Protein AF-A0A2I0HFM9-F1 (afdb_monomer_lite)

Organism: Punica granatum (NCBI:txid22663)

pLDDT: mean 86.24, std 13.14, range [41.72, 97.12]

Secondary structure (DSSP, 8-state):
--------HHHHHHHHHHHHHHTTGGGG--HHHHHHH-

Sequence (38 aa):
MVEAEGVTLEELRKRMAEFARERDWDQFHSPRNLLLAL

Foldseek 3Di:
DPDPPPQDPVNVVVVVVVVCVVVVNVVQPDVVSVVVVD

Structure (mmCIF, N/CA/C/O backbone):
data_AF-A0A2I0HFM9-F1
#
_entry.id   AF-A0A2I0HFM9-F1
#
loop_
_atom_site.group_PDB
_atom_site.id
_atom_site.type_symbol
_atom_site.label_atom_id
_atom_site.label_alt_id
_atom_site.label_comp_id
_atom_site.label_asym_id
_atom_site.label_entity_id
_atom_site.label_seq_id
_atom_site.pdbx_PDB_ins_code
_atom_site.Cartn_x
_atom_site.Cartn_y
_atom_site.Cartn_z
_atom_site.occupancy
_atom_site.B_iso_or_equiv
_atom_site.auth_seq_id
_atom_site.auth_comp_id
_atom_site.auth_asym_id
_atom_site.auth_atom_id
_atom_site.pdbx_PDB_model_num
ATOM 1 N N . MET A 1 1 ? -10.739 -16.822 26.617 1.00 41.72 1 MET A N 1
ATOM 2 C CA . MET A 1 1 ? -11.160 -16.703 25.208 1.00 41.72 1 MET A CA 1
ATOM 3 C C . MET A 1 1 ? -10.826 -15.284 24.811 1.00 41.72 1 MET A C 1
ATOM 5 O O . MET A 1 1 ? -11.396 -14.381 25.401 1.00 41.72 1 MET A O 1
ATOM 9 N N . VAL A 1 2 ? -9.800 -15.083 23.985 1.00 54.59 2 VAL A N 1
ATOM 10 C CA . VAL A 1 2 ? -9.460 -13.735 23.512 1.00 54.59 2 VAL A CA 1
ATOM 11 C C . VAL A 1 2 ? -10.507 -13.413 22.457 1.00 54.59 2 VAL A C 1
ATO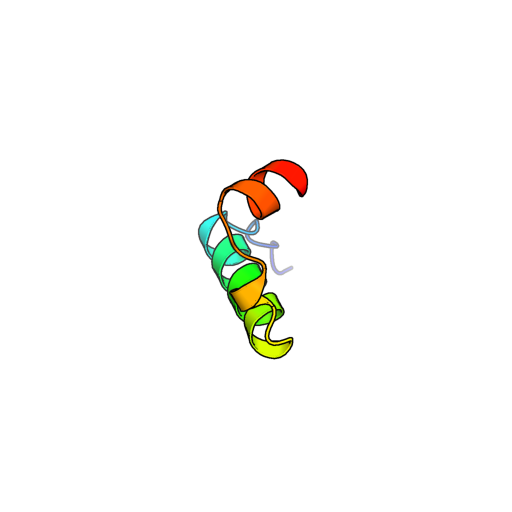M 13 O O . VAL A 1 2 ? -10.532 -14.065 21.415 1.00 54.59 2 VAL A O 1
ATOM 16 N N . GLU A 1 3 ? -11.443 -12.522 22.774 1.00 57.44 3 GLU A N 1
ATOM 17 C CA . GLU A 1 3 ? -12.331 -11.967 21.759 1.00 57.44 3 GLU A CA 1
ATOM 18 C C . GLU A 1 3 ? -11.434 -11.325 20.703 1.00 57.44 3 GLU A C 1
ATOM 20 O O . GLU A 1 3 ? -10.553 -10.529 21.032 1.00 57.44 3 GLU A O 1
ATOM 25 N N . ALA A 1 4 ? -11.575 -11.744 19.447 1.00 61.75 4 ALA A N 1
ATOM 26 C CA . ALA A 1 4 ? -10.883 -11.083 18.358 1.00 61.75 4 ALA A CA 1
ATOM 27 C C . ALA A 1 4 ? -11.482 -9.679 18.249 1.00 61.75 4 ALA A C 1
ATOM 29 O O . ALA A 1 4 ? -12.532 -9.505 17.631 1.00 61.75 4 ALA A O 1
ATOM 30 N N . GLU A 1 5 ? -10.851 -8.698 18.900 1.00 66.50 5 GLU A N 1
ATOM 31 C CA . GLU A 1 5 ? -11.099 -7.286 18.632 1.00 66.50 5 GLU A CA 1
ATOM 32 C C . GLU A 1 5 ? -11.061 -7.118 17.111 1.00 66.50 5 GLU A C 1
ATOM 34 O O . GLU A 1 5 ? -10.067 -7.453 16.457 1.00 66.50 5 GLU A O 1
ATOM 39 N N . GLY A 1 6 ? -12.197 -6.725 16.530 1.00 69.31 6 GLY A N 1
ATOM 40 C CA . GLY A 1 6 ? -12.340 -6.631 15.084 1.00 69.31 6 GLY A CA 1
ATOM 41 C C . GLY A 1 6 ? -11.216 -5.785 14.494 1.00 69.31 6 GLY A C 1
ATOM 42 O O . GLY A 1 6 ? -10.842 -4.753 15.052 1.00 69.31 6 GLY A O 1
ATOM 43 N N . VAL A 1 7 ? -10.663 -6.221 13.361 1.00 83.25 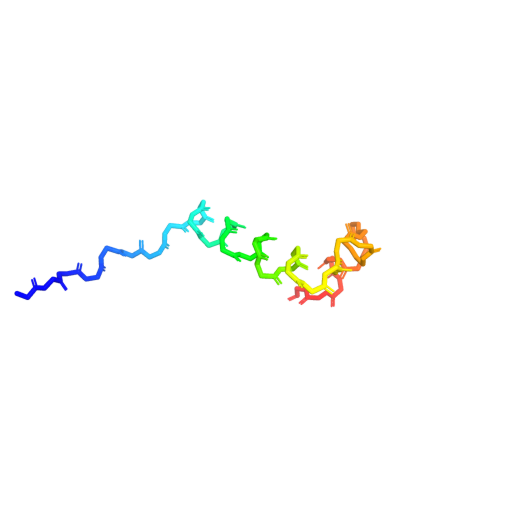7 VAL A N 1
ATOM 44 C CA . VAL A 1 7 ? -9.628 -5.457 12.660 1.00 83.25 7 VAL A CA 1
ATOM 45 C C . VAL A 1 7 ? -10.201 -4.082 12.314 1.00 83.25 7 VAL A C 1
ATOM 47 O O . VAL A 1 7 ? -11.157 -3.973 11.547 1.00 83.25 7 VAL A O 1
ATOM 50 N N . THR A 1 8 ? -9.629 -3.027 12.895 1.00 92.81 8 THR A N 1
ATOM 51 C CA . THR A 1 8 ? -10.021 -1.654 12.568 1.00 92.81 8 THR A CA 1
ATOM 52 C C . THR A 1 8 ? -9.511 -1.288 11.175 1.00 92.81 8 THR A C 1
ATOM 54 O O . THR A 1 8 ? -8.516 -1.838 10.698 1.00 92.81 8 THR A O 1
ATOM 57 N N . LEU A 1 9 ? -10.157 -0.325 10.513 1.00 92.12 9 LEU A N 1
ATOM 58 C CA . LEU A 1 9 ? -9.688 0.156 9.208 1.00 92.12 9 LEU A CA 1
ATOM 59 C C . LEU A 1 9 ? -8.264 0.721 9.275 1.00 92.12 9 LEU A C 1
ATOM 61 O O . LEU A 1 9 ? -7.488 0.536 8.343 1.00 92.12 9 LEU A O 1
ATOM 65 N N . GLU A 1 10 ? -7.905 1.370 10.384 1.00 93.06 10 GLU A N 1
ATOM 66 C CA . GLU A 1 10 ? -6.553 1.897 10.578 1.00 93.06 10 GLU A CA 1
ATOM 67 C C . GLU A 1 10 ? -5.523 0.773 10.731 1.00 93.06 10 GLU A C 1
ATOM 69 O O . GLU A 1 10 ? -4.436 0.846 10.160 1.00 93.06 10 GLU A O 1
ATOM 74 N N . GLU A 1 11 ? -5.874 -0.294 11.446 1.00 92.62 11 GLU A N 1
ATOM 75 C CA . GLU A 1 11 ? -5.018 -1.471 11.584 1.00 92.62 11 GLU A CA 1
ATOM 76 C C . GLU A 1 11 ? -4.834 -2.191 10.242 1.00 92.62 11 GLU A C 1
ATOM 78 O O . GLU A 1 11 ? -3.715 -2.535 9.859 1.00 92.62 11 GLU A O 1
ATOM 8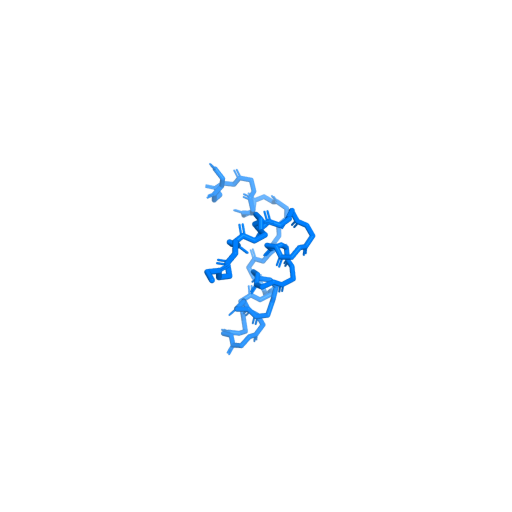3 N N . LEU A 1 12 ? -5.917 -2.354 9.477 1.00 91.88 12 LEU A N 1
ATOM 84 C CA . LEU A 1 12 ? -5.859 -2.923 8.132 1.00 91.88 12 LEU A CA 1
ATOM 85 C C . LEU A 1 12 ? -4.969 -2.080 7.209 1.00 91.88 12 LEU A C 1
ATOM 87 O O . LEU A 1 12 ? -4.098 -2.623 6.529 1.00 91.88 12 LEU A O 1
ATOM 91 N N . ARG A 1 13 ? -5.135 -0.752 7.228 1.00 91.75 13 ARG A N 1
ATOM 92 C CA . ARG A 1 13 ? -4.333 0.189 6.435 1.00 91.75 13 ARG A CA 1
ATOM 93 C C . ARG A 1 13 ? -2.841 0.063 6.745 1.00 91.75 13 ARG A C 1
ATOM 95 O O . ARG A 1 13 ? -2.034 0.035 5.817 1.00 91.75 13 ARG A O 1
ATOM 102 N N . LYS A 1 14 ? -2.468 -0.026 8.027 1.00 94.38 14 LYS A N 1
ATOM 103 C CA . LYS A 1 14 ? -1.068 -0.204 8.450 1.00 94.38 14 LYS A CA 1
ATOM 104 C C . LYS A 1 14 ? -0.483 -1.513 7.928 1.00 94.38 14 LYS A C 1
ATOM 106 O O . LYS A 1 14 ? 0.556 -1.481 7.274 1.00 94.38 14 LYS A O 1
ATOM 111 N N . ARG A 1 15 ? -1.187 -2.632 8.126 1.00 93.69 15 ARG A N 1
ATOM 112 C CA . ARG A 1 15 ? -0.743 -3.958 7.662 1.00 93.69 15 ARG A CA 1
ATOM 113 C C . ARG A 1 15 ? -0.575 -4.019 6.144 1.00 93.69 15 ARG A C 1
ATOM 115 O O . ARG A 1 15 ? 0.405 -4.572 5.658 1.00 93.69 15 ARG A O 1
ATOM 122 N N . MET A 1 16 ? -1.500 -3.423 5.388 1.00 91.69 16 MET A N 1
ATOM 123 C CA . MET A 1 16 ? -1.399 -3.345 3.925 1.00 91.69 16 MET A CA 1
ATOM 124 C C . MET A 1 16 ? -0.186 -2.521 3.473 1.00 91.69 16 MET A C 1
ATOM 126 O O . MET A 1 16 ? 0.508 -2.915 2.536 1.00 91.69 16 MET A O 1
ATOM 130 N N . ALA A 1 17 ? 0.095 -1.402 4.147 1.00 92.81 17 ALA A N 1
ATOM 131 C CA . ALA A 1 17 ? 1.247 -0.562 3.834 1.00 92.81 17 ALA A CA 1
ATOM 132 C C . ALA A 1 17 ? 2.582 -1.263 4.142 1.00 92.81 17 ALA A C 1
ATOM 134 O O . ALA A 1 17 ? 3.524 -1.153 3.362 1.00 92.81 17 ALA A O 1
ATOM 135 N N . GLU A 1 18 ? 2.669 -1.999 5.251 1.00 95.81 18 GLU A N 1
ATOM 136 C CA . GLU A 1 18 ? 3.852 -2.804 5.585 1.00 95.81 18 GLU A CA 1
ATOM 137 C C . GLU A 1 18 ? 4.073 -3.921 4.559 1.00 95.81 18 GLU A C 1
ATOM 139 O O . GLU A 1 18 ? 5.161 -4.033 3.996 1.00 95.81 18 GLU A O 1
ATOM 144 N N . PHE A 1 19 ? 3.017 -4.667 4.222 1.00 94.69 19 PHE A N 1
ATOM 145 C CA . PHE A 1 19 ? 3.063 -5.743 3.230 1.00 94.69 19 PHE A CA 1
ATOM 146 C C . PHE A 1 19 ? 3.582 -5.280 1.861 1.00 94.69 19 PHE A C 1
ATOM 148 O O . PHE A 1 19 ? 4.366 -5.985 1.216 1.00 94.69 19 PHE A O 1
ATOM 155 N N . ALA A 1 20 ? 3.129 -4.112 1.402 1.00 93.81 20 ALA A N 1
ATOM 156 C CA . ALA A 1 20 ? 3.547 -3.558 0.122 1.00 93.81 20 ALA A CA 1
ATOM 157 C C . ALA A 1 20 ? 4.990 -3.044 0.154 1.00 93.81 20 ALA A C 1
ATOM 159 O O . ALA A 1 20 ? 5.742 -3.271 -0.795 1.00 93.81 20 ALA A O 1
ATOM 160 N N . ARG A 1 21 ? 5.400 -2.411 1.258 1.00 94.50 21 ARG A N 1
ATOM 161 C CA . ARG A 1 21 ? 6.765 -1.904 1.436 1.00 94.50 21 ARG A CA 1
ATOM 162 C C . ARG A 1 21 ? 7.801 -3.023 1.431 1.00 94.50 21 ARG A C 1
ATOM 164 O O . ARG A 1 21 ? 8.824 -2.892 0.772 1.00 94.50 21 ARG A O 1
ATOM 171 N N . GLU A 1 22 ? 7.526 -4.142 2.104 1.00 97.12 22 GLU A N 1
ATOM 172 C CA . GLU A 1 22 ? 8.408 -5.324 2.107 1.00 97.12 22 GLU A CA 1
ATOM 173 C C . GLU A 1 22 ? 8.681 -5.883 0.704 1.00 97.12 22 GLU A C 1
ATOM 175 O O . GLU A 1 22 ? 9.694 -6.541 0.480 1.00 97.12 22 GLU A O 1
ATOM 180 N N . ARG A 1 23 ? 7.770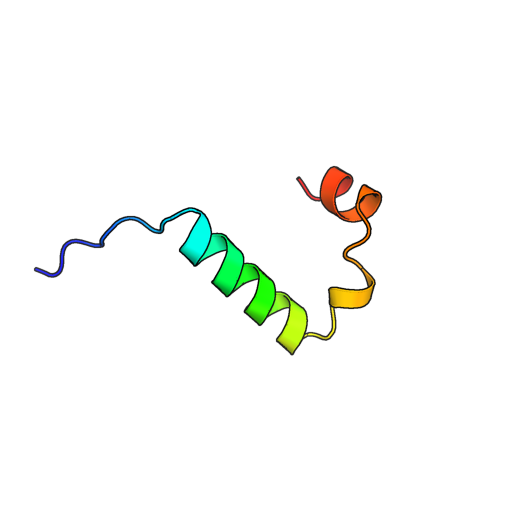 -5.636 -0.241 1.00 95.44 23 ARG A N 1
ATOM 181 C CA . ARG A 1 23 ? 7.855 -6.110 -1.628 1.00 95.44 23 ARG A CA 1
ATOM 182 C C . ARG A 1 23 ? 8.301 -5.027 -2.602 1.00 95.44 23 ARG A C 1
ATOM 184 O O . ARG A 1 23 ? 8.327 -5.287 -3.802 1.00 95.44 23 ARG A O 1
ATOM 191 N N . ASP A 1 24 ? 8.618 -3.837 -2.097 1.00 93.44 24 ASP A N 1
ATOM 192 C CA . ASP A 1 24 ? 8.938 -2.659 -2.903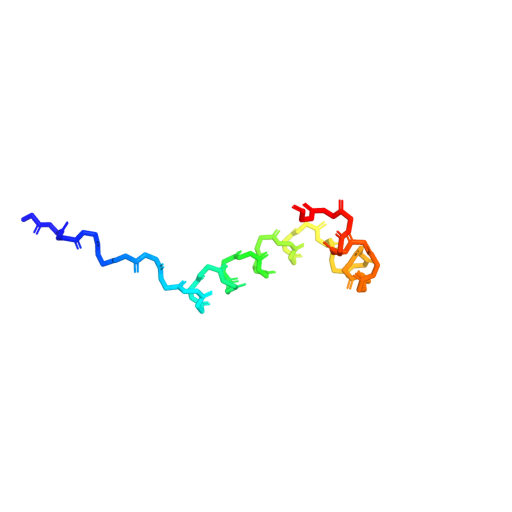 1.00 93.44 24 ASP A CA 1
ATOM 193 C C . ASP A 1 24 ? 7.829 -2.321 -3.924 1.00 93.44 24 ASP A C 1
ATOM 195 O O . ASP A 1 24 ? 8.058 -1.945 -5.077 1.00 93.44 24 ASP A O 1
ATOM 199 N N . TRP A 1 25 ? 6.570 -2.509 -3.511 1.00 94.31 25 TRP A N 1
ATOM 200 C CA . TRP A 1 25 ? 5.394 -2.263 -4.353 1.00 94.31 25 TRP A CA 1
ATOM 201 C C . TRP A 1 25 ? 4.911 -0.815 -4.322 1.00 94.31 25 TRP A C 1
ATOM 203 O O . TRP A 1 25 ? 4.005 -0.463 -5.078 1.00 94.31 25 TRP A O 1
ATOM 213 N N . ASP A 1 26 ? 5.532 0.047 -3.515 1.00 89.44 26 ASP A N 1
ATOM 214 C CA . ASP A 1 26 ? 5.163 1.462 -3.415 1.00 89.44 26 ASP A CA 1
ATOM 215 C C . ASP A 1 26 ? 5.238 2.194 -4.767 1.00 89.44 26 ASP A C 1
ATOM 217 O O . ASP A 1 26 ? 4.442 3.095 -5.030 1.00 89.44 26 ASP A O 1
ATOM 221 N N . GLN A 1 27 ? 6.089 1.731 -5.689 1.00 90.06 27 GLN A N 1
ATOM 222 C CA . GLN A 1 27 ? 6.159 2.225 -7.070 1.00 90.06 27 GLN A CA 1
ATOM 223 C C . GLN A 1 27 ? 4.855 2.048 -7.878 1.00 90.06 27 GLN A C 1
ATOM 225 O O . GLN A 1 27 ? 4.615 2.776 -8.843 1.00 90.06 27 GLN A O 1
ATOM 230 N N . PHE A 1 28 ? 3.987 1.105 -7.493 1.00 90.19 28 PHE A N 1
ATOM 231 C CA . PHE A 1 28 ? 2.724 0.825 -8.180 1.00 90.19 28 PHE A CA 1
ATOM 232 C C . PHE A 1 28 ? 1.523 1.541 -7.552 1.00 90.19 28 PHE A C 1
ATOM 234 O O . PHE A 1 28 ? 0.450 1.542 -8.157 1.00 90.19 28 PHE A O 1
ATOM 241 N N . HIS A 1 29 ? 1.688 2.217 -6.411 1.00 88.62 29 HIS A N 1
ATOM 242 C CA . HIS A 1 29 ? 0.621 2.913 -5.681 1.00 88.62 29 HIS A CA 1
ATOM 243 C C . HIS A 1 29 ? 0.256 4.291 -6.263 1.00 88.62 29 HIS A C 1
ATOM 245 O O . HIS A 1 29 ? 0.035 5.263 -5.542 1.00 88.62 29 HIS A O 1
ATOM 251 N N . SER A 1 30 ? 0.138 4.387 -7.592 1.00 92.25 30 SER A N 1
ATOM 252 C CA . SER A 1 30 ? -0.495 5.557 -8.207 1.00 92.25 30 SER A CA 1
ATOM 253 C C . SER A 1 30 ? -2.015 5.534 -7.966 1.00 92.25 30 SER A C 1
ATOM 255 O O . SER A 1 30 ? -2.607 4.449 -7.960 1.00 92.25 30 SER A O 1
ATOM 257 N N . PRO A 1 31 ? -2.689 6.695 -7.834 1.00 89.56 31 PRO A N 1
ATOM 258 C CA . PRO A 1 31 ? -4.132 6.749 -7.577 1.00 89.56 31 PRO A CA 1
ATOM 259 C C . PRO A 1 31 ? -4.972 5.948 -8.582 1.00 89.56 31 PRO A C 1
ATOM 261 O O . PRO A 1 31 ? -5.926 5.276 -8.203 1.00 89.56 31 PRO A O 1
ATOM 264 N N . ARG A 1 32 ? -4.582 5.961 -9.863 1.00 93.81 32 ARG A N 1
ATO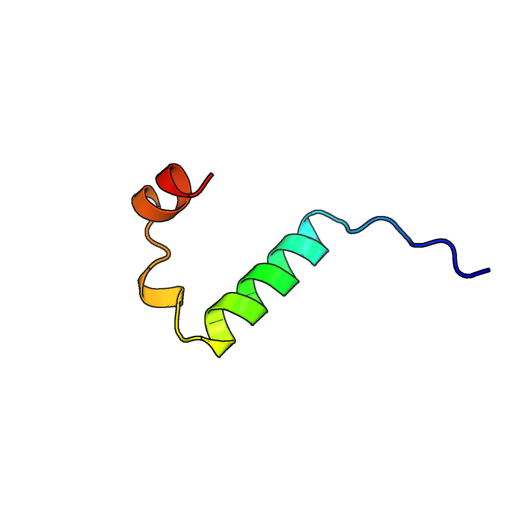M 265 C CA . ARG A 1 32 ? -5.238 5.180 -10.922 1.00 93.81 32 ARG A CA 1
ATOM 266 C C . ARG A 1 32 ? -5.098 3.673 -10.703 1.00 93.81 32 ARG A C 1
ATOM 268 O O . ARG A 1 32 ? -6.063 2.948 -10.899 1.00 93.81 32 ARG A O 1
ATOM 275 N N . ASN A 1 33 ? -3.911 3.200 -10.330 1.00 92.06 33 ASN A N 1
ATOM 276 C CA . ASN A 1 33 ? -3.676 1.770 -10.132 1.00 92.06 33 ASN A CA 1
ATOM 277 C C . ASN A 1 33 ? -4.456 1.249 -8.922 1.00 92.06 33 ASN A C 1
ATOM 279 O O . ASN A 1 33 ? -5.040 0.177 -8.999 1.00 92.06 33 ASN A O 1
ATOM 283 N N . LEU A 1 34 ? -4.511 2.037 -7.842 1.00 88.00 34 LEU A N 1
ATOM 284 C CA . LEU A 1 34 ? -5.317 1.712 -6.666 1.00 88.00 34 LEU A CA 1
ATOM 285 C C . LEU A 1 34 ? -6.811 1.651 -7.003 1.00 88.00 34 LEU A C 1
ATOM 287 O O . LEU A 1 34 ? -7.478 0.708 -6.603 1.00 88.00 34 LEU A O 1
ATOM 291 N N . LEU A 1 35 ? -7.322 2.605 -7.790 1.00 90.44 35 LEU A N 1
ATOM 292 C CA . LEU A 1 35 ? -8.715 2.601 -8.255 1.00 90.44 35 LEU A CA 1
ATOM 293 C C . LEU A 1 35 ? -9.081 1.366 -9.086 1.00 90.44 35 LEU A C 1
ATOM 295 O O . LEU A 1 35 ? -10.219 0.929 -9.022 1.00 90.44 35 LEU A O 1
ATOM 299 N N . LEU A 1 36 ? -8.146 0.833 -9.878 1.00 92.06 36 LEU A N 1
ATOM 300 C CA . LEU A 1 36 ? -8.375 -0.357 -10.708 1.00 92.06 36 LEU A CA 1
ATOM 301 C C . LEU A 1 36 ? -8.198 -1.681 -9.947 1.00 92.06 36 LEU A C 1
ATOM 303 O O . LEU A 1 36 ? -8.570 -2.726 -10.474 1.00 92.06 36 LEU A O 1
ATOM 307 N N . ALA A 1 37 ? -7.583 -1.652 -8.763 1.00 87.88 37 ALA A N 1
ATOM 308 C CA . ALA A 1 37 ? -7.355 -2.828 -7.923 1.00 87.88 37 ALA A CA 1
ATOM 309 C C . ALA A 1 37 ? -8.483 -3.080 -6.904 1.00 87.88 37 ALA A C 1
ATOM 311 O O . ALA A 1 37 ? -8.534 -4.165 -6.322 1.00 87.88 37 ALA A O 1
ATOM 312 N N . LEU A 1 38 ? -9.331 -2.073 -6.671 1.00 72.44 38 LEU A N 1
ATOM 313 C CA . LEU A 1 38 ? -10.537 -2.130 -5.839 1.00 72.44 38 LEU A CA 1
ATOM 314 C C . LEU A 1 38 ? -11.728 -2.665 -6.641 1.00 72.44 38 LEU A C 1
ATOM 316 O O . LEU A 1 38 ? -12.534 -3.401 -6.032 1.00 72.44 38 LEU A O 1
#

Radius of gyration: 13.21 Å; chains: 1; bounding box: 21×24×36 Å